Protein AF-A0A6A8Q0Q8-F1 (afdb_monomer_lite)

Foldseek 3Di:
DAADLVCLLVLCLVCQLPDPDLCSSCVSRVHPDSVVSQVNNCVVPVDGPNVSSLVSLVVLLVVVCVVPVPDDCQVNCNSNNHPGSVRQQVSCCVRPVDGSVD

Radius of gyration: 14.41 Å; chains: 1; bounding box: 34×28×35 Å

Secondary structure (DSSP, 8-state):
-PPPGGGHHHHHHHTTTT--SHHHHHHHTT-S-HHHHHHHHHHHHSS-HHHHHHHHHHHHHHHHHHH-TT--HHHHHHHTT-SSHHHHHHHHHHHHSS-TT-

pLDDT: mean 93.47, std 5.97, range [59.22, 98.12]

Structure (mmCIF, N/CA/C/O backbone):
data_AF-A0A6A8Q0Q8-F1
#
_entry.id   AF-A0A6A8Q0Q8-F1
#
loop_
_atom_site.group_PDB
_atom_site.id
_atom_site.type_symbol
_atom_site.label_atom_id
_atom_site.label_alt_id
_atom_site.label_comp_id
_atom_site.label_asym_id
_atom_site.label_entity_id
_atom_site.label_seq_id
_atom_site.pdbx_PDB_ins_code
_atom_site.Cartn_x
_atom_site.Cartn_y
_atom_site.Cartn_z
_atom_site.occupancy
_atom_site.B_iso_or_equiv
_atom_site.auth_seq_id
_atom_site.auth_comp_id
_atom_site.auth_asym_id
_atom_site.auth_atom_id
_atom_site.pdbx_PDB_model_num
ATOM 1 N N . MET A 1 1 ? 11.353 -14.781 -13.160 1.00 80.00 1 MET A N 1
ATOM 2 C CA . MET A 1 1 ? 10.935 -14.342 -14.511 1.00 80.00 1 MET A CA 1
ATOM 3 C C . MET A 1 1 ? 10.289 -12.975 -14.354 1.00 80.00 1 MET A C 1
ATOM 5 O O . MET A 1 1 ? 9.557 -12.814 -13.391 1.00 80.00 1 MET A O 1
ATOM 9 N N . LYS A 1 2 ? 10.615 -11.996 -15.208 1.00 90.25 2 LYS A N 1
ATOM 10 C CA . LYS A 1 2 ? 10.034 -10.642 -15.153 1.00 90.25 2 LYS A CA 1
ATOM 11 C C . LYS A 1 2 ? 8.630 -10.677 -15.764 1.00 90.25 2 LYS A C 1
ATOM 13 O O . LYS A 1 2 ? 8.499 -11.165 -16.886 1.00 90.25 2 LYS A O 1
ATOM 18 N N . LEU A 1 3 ? 7.628 -10.175 -15.048 1.00 94.44 3 LEU A N 1
ATOM 19 C CA . LEU A 1 3 ? 6.263 -10.022 -15.559 1.00 94.44 3 LEU A CA 1
ATOM 20 C C . LEU A 1 3 ? 6.138 -8.759 -16.441 1.00 94.44 3 LEU A C 1
ATOM 22 O O . LEU A 1 3 ? 6.909 -7.806 -16.246 1.00 94.44 3 LEU A O 1
ATOM 26 N N . PRO A 1 4 ? 5.203 -8.729 -17.410 1.00 96.44 4 PRO A N 1
ATOM 27 C CA . PRO A 1 4 ? 4.899 -7.533 -18.201 1.00 96.44 4 PRO A CA 1
ATOM 28 C C . PRO A 1 4 ? 4.477 -6.354 -17.315 1.00 96.44 4 PRO A C 1
ATOM 30 O O . PRO A 1 4 ? 3.801 -6.542 -16.307 1.00 96.44 4 PRO A O 1
ATOM 33 N N . ILE A 1 5 ? 4.863 -5.124 -17.668 1.00 96.69 5 ILE A N 1
ATOM 34 C CA . ILE A 1 5 ? 4.575 -3.946 -16.824 1.00 96.69 5 ILE A CA 1
ATOM 35 C C . ILE A 1 5 ? 3.083 -3.578 -16.824 1.00 96.69 5 ILE A C 1
ATOM 37 O O . ILE A 1 5 ? 2.587 -2.931 -15.903 1.00 96.69 5 ILE A O 1
ATOM 41 N N . GLU A 1 6 ? 2.367 -4.030 -17.844 1.00 95.75 6 GLU A N 1
ATOM 42 C CA . GLU A 1 6 ? 0.930 -3.900 -18.035 1.00 95.75 6 GLU A CA 1
ATOM 43 C C . GLU A 1 6 ? 0.144 -4.739 -17.015 1.00 95.75 6 GLU A C 1
ATOM 45 O O . GLU A 1 6 ? -0.977 -4.390 -16.672 1.00 95.75 6 GLU A O 1
ATOM 50 N N . GLU A 1 7 ? 0.749 -5.794 -16.460 1.00 96.50 7 GLU A N 1
ATOM 51 C CA . GLU A 1 7 ? 0.142 -6.627 -15.411 1.00 96.50 7 GLU A CA 1
ATOM 52 C C . GLU A 1 7 ? 0.409 -6.084 -13.998 1.00 96.50 7 GLU A C 1
ATOM 54 O O . GLU A 1 7 ? -0.068 -6.638 -13.010 1.00 96.50 7 GLU A O 1
ATOM 59 N N . ALA A 1 8 ? 1.181 -4.997 -13.866 1.00 97.19 8 ALA A N 1
ATOM 60 C CA . ALA A 1 8 ? 1.651 -4.527 -12.567 1.00 97.19 8 ALA A CA 1
ATOM 61 C C . ALA A 1 8 ? 0.508 -4.199 -11.601 1.00 97.19 8 ALA A C 1
ATOM 63 O O . ALA A 1 8 ? 0.595 -4.551 -10.423 1.00 97.19 8 ALA A O 1
ATOM 64 N N . VAL A 1 9 ? -0.543 -3.527 -12.081 1.00 97.12 9 VAL A N 1
ATOM 65 C CA . VAL A 1 9 ? -1.694 -3.143 -11.249 1.00 97.12 9 VAL A CA 1
ATOM 66 C C . VAL A 1 9 ? -2.485 -4.375 -10.812 1.00 97.12 9 VAL A C 1
ATOM 68 O O . VAL A 1 9 ? -2.806 -4.479 -9.633 1.00 97.12 9 VAL A O 1
ATOM 71 N N . ASP A 1 10 ? -2.692 -5.350 -11.696 1.00 97.12 10 ASP A N 1
ATOM 72 C CA . ASP A 1 10 ? -3.367 -6.607 -11.351 1.00 97.12 10 ASP A CA 1
ATOM 73 C C . ASP A 1 10 ? -2.583 -7.400 -10.297 1.00 97.12 10 ASP A C 1
ATOM 75 O O . ASP A 1 10 ? -3.161 -7.982 -9.377 1.00 97.12 10 ASP A O 1
ATOM 79 N N . VAL A 1 11 ? -1.250 -7.425 -10.412 1.00 97.50 11 VAL A N 1
ATOM 80 C CA . VAL A 1 11 ? -0.372 -8.041 -9.408 1.00 97.50 11 VAL A CA 1
ATOM 81 C C . VAL A 1 11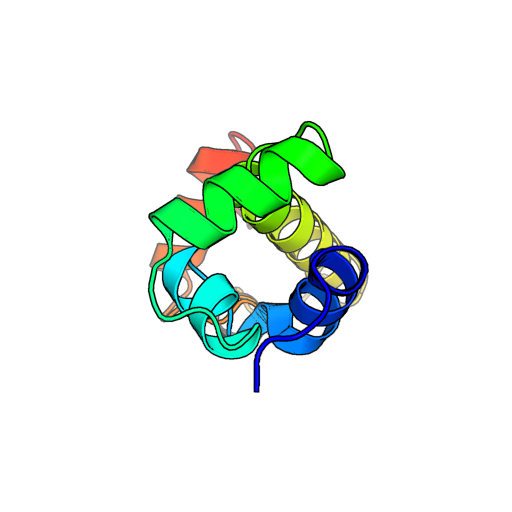 ? -0.465 -7.298 -8.081 1.00 97.50 11 VAL A C 1
ATOM 83 O O . VAL A 1 11 ? -0.522 -7.946 -7.037 1.00 97.50 11 VAL A O 1
ATOM 86 N N . LEU A 1 12 ? -0.520 -5.964 -8.103 1.00 97.50 12 LEU A N 1
ATOM 87 C CA . LEU A 1 12 ? -0.720 -5.179 -6.890 1.00 97.50 12 LEU A CA 1
ATOM 88 C C . LEU A 1 12 ? -2.047 -5.527 -6.220 1.00 97.50 12 LEU A C 1
ATOM 90 O O . LEU A 1 12 ? -2.049 -5.828 -5.034 1.00 97.50 12 LEU A O 1
ATOM 94 N N . GLU A 1 13 ? -3.149 -5.508 -6.969 1.00 95.88 13 GLU A N 1
ATOM 95 C CA . GLU A 1 13 ? -4.499 -5.750 -6.449 1.00 95.88 13 GLU A CA 1
ATOM 96 C C . GLU A 1 13 ? -4.647 -7.138 -5.814 1.00 95.88 13 GLU A C 1
ATOM 98 O O . GLU A 1 13 ? -5.259 -7.269 -4.756 1.00 95.88 13 G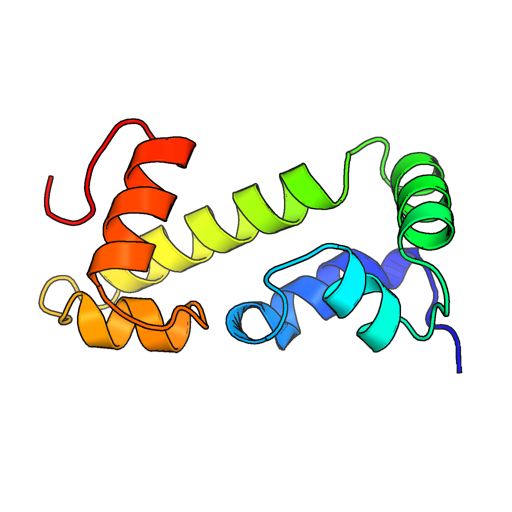LU A O 1
ATOM 103 N N . LYS A 1 14 ? -4.023 -8.162 -6.406 1.00 96.31 14 LYS A N 1
ATOM 104 C CA . LYS A 1 14 ? -4.035 -9.540 -5.884 1.00 96.31 14 LYS A CA 1
ATOM 105 C C . LYS A 1 14 ? -3.151 -9.754 -4.655 1.00 96.31 14 LYS A C 1
ATOM 107 O O . LYS A 1 14 ? -3.321 -10.764 -3.983 1.00 96.31 14 LYS A O 1
ATOM 112 N N . ASN A 1 15 ? -2.213 -8.846 -4.388 1.00 96.25 15 ASN A N 1
ATOM 113 C CA . ASN A 1 15 ? -1.233 -8.955 -3.303 1.00 96.25 15 ASN A CA 1
ATOM 114 C C . ASN A 1 15 ? -1.222 -7.668 -2.463 1.00 96.25 15 ASN A C 1
ATOM 116 O O . ASN A 1 15 ? -0.171 -7.172 -2.040 1.00 96.25 15 ASN A O 1
ATOM 120 N N . LEU A 1 16 ? -2.405 -7.065 -2.279 1.00 95.19 16 LEU A N 1
ATOM 121 C CA . LEU A 1 16 ? -2.534 -5.805 -1.558 1.00 95.19 16 LEU A CA 1
ATOM 122 C C . LEU A 1 16 ? -2.190 -5.939 -0.091 1.00 95.19 16 LEU A C 1
ATOM 124 O O . LEU A 1 16 ? -1.931 -4.912 0.509 1.00 95.19 16 LEU A O 1
ATOM 128 N N . THR A 1 17 ? -2.184 -7.122 0.509 1.00 95.19 17 THR A N 1
ATOM 129 C CA . THR A 1 17 ? -1.755 -7.298 1.899 1.00 95.19 17 THR A CA 1
ATOM 130 C C . THR A 1 17 ? -0.226 -7.286 1.970 1.00 95.19 17 THR A C 1
ATOM 132 O O . THR A 1 17 ? 0.348 -6.551 2.769 1.00 95.19 17 THR A O 1
ATOM 135 N N . GLU A 1 18 ? 0.438 -7.995 1.061 1.00 95.12 18 GLU A N 1
ATOM 136 C CA . GLU A 1 18 ? 1.883 -8.219 1.023 1.00 95.12 18 GLU A CA 1
ATOM 137 C C . GLU A 1 18 ? 2.671 -7.006 0.515 1.00 95.12 18 GLU A C 1
ATOM 139 O O . GLU A 1 18 ? 3.778 -6.742 0.982 1.00 95.12 18 GLU A O 1
ATOM 144 N N . ILE A 1 19 ? 2.119 -6.246 -0.435 1.00 96.56 19 ILE A N 1
ATOM 145 C CA . ILE A 1 19 ? 2.815 -5.100 -1.026 1.00 96.56 19 ILE A CA 1
ATOM 146 C C . ILE A 1 19 ? 2.590 -3.849 -0.174 1.00 96.56 19 ILE A C 1
ATOM 148 O O . ILE A 1 19 ? 1.542 -3.197 -0.237 1.00 96.56 19 ILE A O 1
ATOM 152 N N . LEU A 1 20 ? 3.607 -3.459 0.596 1.00 93.94 20 LEU A N 1
ATOM 153 C CA . LEU A 1 20 ? 3.637 -2.204 1.358 1.00 93.94 20 LEU A CA 1
ATOM 154 C C . LEU A 1 20 ? 4.519 -1.145 0.692 1.00 93.94 20 LEU A C 1
ATOM 156 O O . LEU A 1 20 ? 4.331 0.059 0.888 1.00 93.94 20 LEU A O 1
ATOM 160 N N . THR A 1 21 ? 5.483 -1.585 -0.108 1.00 95.75 21 THR A N 1
ATOM 161 C CA . THR A 1 21 ? 6.529 -0.762 -0.696 1.00 95.75 21 THR A CA 1
ATOM 162 C C . THR A 1 21 ? 6.705 -1.054 -2.182 1.00 95.75 21 THR A C 1
ATOM 164 O O . THR A 1 21 ? 6.403 -2.129 -2.694 1.00 95.75 21 THR A O 1
ATOM 167 N N . VAL A 1 22 ? 7.279 -0.086 -2.898 1.00 97.50 22 VAL A N 1
ATOM 168 C CA . VAL A 1 22 ? 7.620 -0.255 -4.319 1.00 97.50 22 VAL A CA 1
ATOM 169 C C . VAL A 1 22 ? 8.696 -1.330 -4.522 1.00 97.50 22 VAL A C 1
ATOM 171 O O . VAL A 1 22 ? 8.801 -1.890 -5.608 1.00 97.50 22 VAL A O 1
ATOM 174 N N . ALA A 1 23 ? 9.502 -1.622 -3.497 1.00 97.75 23 AL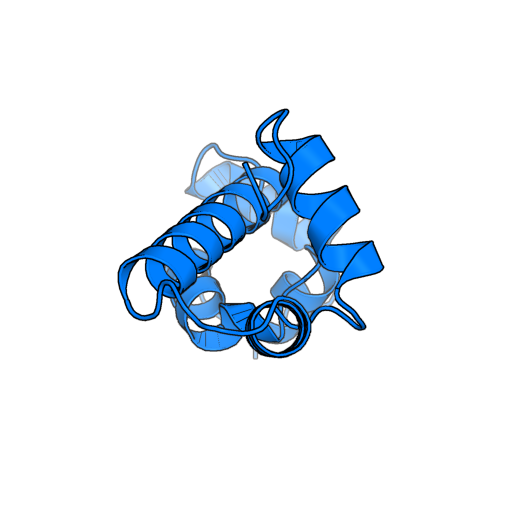A A N 1
ATOM 175 C CA . ALA A 1 23 ? 10.513 -2.671 -3.562 1.00 97.75 23 ALA A CA 1
ATOM 176 C C . ALA A 1 23 ? 9.882 -4.067 -3.558 1.00 97.75 23 ALA A C 1
ATOM 178 O O . ALA A 1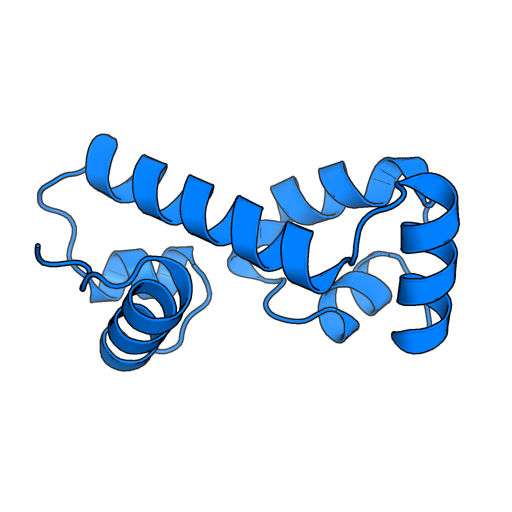 23 ? 10.204 -4.855 -4.439 1.00 97.75 23 ALA A O 1
ATOM 179 N N . GLU A 1 24 ? 8.938 -4.325 -2.650 1.00 97.31 24 GLU A N 1
ATOM 180 C CA . GLU A 1 24 ? 8.178 -5.585 -2.614 1.00 97.31 24 GLU A CA 1
ATOM 181 C C . GLU A 1 24 ? 7.367 -5.773 -3.901 1.00 97.31 24 GLU A C 1
ATOM 183 O O . GLU A 1 24 ? 7.349 -6.855 -4.482 1.00 97.31 24 GLU A O 1
ATOM 188 N N . TRP A 1 25 ? 6.765 -4.695 -4.419 1.00 97.81 25 TRP A N 1
ATOM 189 C CA . TRP A 1 25 ? 6.059 -4.753 -5.700 1.00 97.81 25 TRP A CA 1
ATOM 190 C C . TRP A 1 25 ? 6.996 -5.118 -6.857 1.00 97.81 25 TRP A C 1
ATOM 192 O O . TRP A 1 25 ? 6.681 -5.981 -7.674 1.00 97.81 25 TRP A O 1
ATOM 202 N N . ALA A 1 26 ? 8.171 -4.487 -6.918 1.00 97.81 26 ALA A N 1
ATOM 203 C CA . ALA A 1 26 ? 9.174 -4.787 -7.931 1.00 97.81 26 ALA A CA 1
ATOM 204 C C . ALA A 1 26 ? 9.642 -6.249 -7.842 1.00 97.81 26 ALA A C 1
ATOM 206 O O . ALA A 1 26 ? 9.756 -6.911 -8.872 1.00 97.81 26 ALA A O 1
ATOM 207 N N . GLU A 1 27 ? 9.869 -6.755 -6.630 1.00 97.06 27 GLU A N 1
ATOM 208 C CA . GLU A 1 27 ? 10.272 -8.139 -6.385 1.00 97.06 27 GLU A CA 1
ATOM 209 C C . GLU A 1 27 ? 9.218 -9.138 -6.879 1.00 97.06 27 GLU A C 1
ATOM 211 O O . GLU A 1 27 ? 9.557 -10.040 -7.648 1.00 97.06 27 GLU A O 1
ATOM 216 N N . LEU A 1 28 ? 7.939 -8.927 -6.548 1.00 96.31 28 LEU A N 1
ATOM 217 C CA . LEU A 1 28 ? 6.832 -9.768 -7.029 1.00 96.31 28 LEU A CA 1
ATOM 218 C C . LEU A 1 28 ? 6.674 -9.732 -8.553 1.00 96.31 28 LEU A C 1
ATOM 220 O O . LEU A 1 28 ? 6.340 -10.738 -9.173 1.00 96.31 28 LEU A O 1
ATOM 224 N N . MET A 1 29 ? 6.988 -8.596 -9.177 1.00 97.31 29 MET A N 1
ATOM 225 C CA . MET A 1 29 ? 7.027 -8.452 -10.635 1.00 97.31 29 MET A CA 1
ATOM 226 C C . MET A 1 29 ? 8.279 -9.080 -11.278 1.00 97.31 29 MET A C 1
ATOM 228 O O . MET A 1 29 ? 8.433 -9.056 -12.502 1.00 97.31 29 MET A O 1
ATOM 232 N N . GLY A 1 30 ? 9.206 -9.620 -10.483 1.00 97.00 30 GLY A N 1
ATOM 233 C CA . GLY A 1 30 ? 10.455 -10.220 -10.952 1.00 97.00 30 GLY A CA 1
ATOM 234 C C . GLY A 1 30 ? 11.534 -9.207 -11.347 1.00 97.00 30 GLY A C 1
ATOM 235 O O . GLY A 1 30 ? 12.444 -9.544 -12.110 1.00 97.00 30 GLY A O 1
ATOM 236 N N . PHE A 1 31 ? 11.446 -7.966 -10.863 1.00 96.44 31 PHE A N 1
ATOM 237 C CA . PHE A 1 31 ? 12.471 -6.941 -11.037 1.00 96.44 31 PHE A CA 1
ATOM 238 C C . PHE A 1 31 ? 13.476 -6.995 -9.885 1.00 96.44 31 PHE A C 1
ATOM 240 O O . PHE A 1 31 ? 13.116 -6.954 -8.716 1.00 96.44 31 PHE A O 1
ATOM 247 N N . SER A 1 32 ? 14.766 -6.956 -10.212 1.00 92.94 32 SER A N 1
ATOM 248 C CA . SER A 1 32 ? 15.844 -6.891 -9.215 1.00 92.94 32 SER A CA 1
ATOM 249 C C . SER A 1 32 ? 16.046 -5.500 -8.602 1.00 92.94 32 SER A C 1
ATOM 251 O O . SER A 1 32 ? 16.826 -5.338 -7.666 1.00 92.94 32 SER A O 1
ATOM 253 N N . CYS A 1 33 ? 15.397 -4.463 -9.145 1.00 95.25 33 CYS A N 1
ATOM 254 C CA . CYS A 1 33 ? 15.607 -3.082 -8.723 1.00 95.25 33 CYS A CA 1
ATOM 255 C C . CYS A 1 33 ? 14.312 -2.262 -8.746 1.00 95.25 33 CYS A C 1
ATOM 257 O O . CYS A 1 33 ? 13.756 -1.980 -9.811 1.00 95.25 33 CYS A O 1
ATOM 259 N N . ALA A 1 34 ? 13.918 -1.758 -7.573 1.00 97.44 34 ALA A N 1
ATOM 260 C CA . ALA A 1 34 ? 12.753 -0.892 -7.396 1.00 97.44 34 ALA A CA 1
ATOM 261 C C . ALA A 1 34 ? 12.824 0.407 -8.220 1.00 97.44 34 ALA A C 1
ATOM 263 O O . ALA A 1 34 ? 11.804 0.883 -8.715 1.00 97.44 34 ALA A O 1
ATOM 264 N N . LYS A 1 35 ? 14.025 0.978 -8.415 1.00 97.62 35 LYS A N 1
ATOM 265 C CA . LYS A 1 35 ? 14.211 2.195 -9.230 1.00 97.62 35 LYS A CA 1
ATOM 266 C C . LYS A 1 35 ? 13.941 1.925 -10.707 1.00 97.62 35 LYS A C 1
ATOM 268 O O . LYS A 1 35 ? 13.326 2.752 -11.374 1.00 97.62 35 LYS A O 1
ATOM 273 N N . TYR A 1 36 ? 14.400 0.776 -11.208 1.00 96.62 36 TYR A N 1
ATOM 274 C CA . TYR A 1 36 ? 14.147 0.382 -12.589 1.00 96.62 36 TYR A CA 1
ATOM 275 C C . TYR A 1 36 ? 12.659 0.100 -12.800 1.00 96.62 36 TYR A C 1
ATOM 277 O O . TYR A 1 36 ? 12.066 0.698 -13.691 1.00 96.62 36 TYR A O 1
ATOM 285 N N . PHE A 1 37 ? 12.041 -0.687 -11.913 1.00 98.12 37 PHE A N 1
ATOM 286 C CA . PHE A 1 37 ? 10.592 -0.905 -11.910 1.00 98.12 37 PHE A CA 1
ATOM 287 C C . PHE A 1 37 ? 9.809 0.413 -11.904 1.00 98.12 37 PHE A C 1
ATOM 289 O O . PHE A 1 37 ? 8.950 0.622 -12.751 1.00 98.12 37 PHE A O 1
ATOM 296 N N . SER A 1 38 ? 10.167 1.347 -11.017 1.00 97.94 38 SER A N 1
ATOM 297 C CA . SER A 1 38 ? 9.493 2.647 -10.921 1.00 97.94 38 SER A CA 1
ATOM 298 C C . SER A 1 38 ? 9.523 3.443 -12.219 1.00 97.94 38 SER A C 1
ATOM 300 O O . SER A 1 38 ? 8.539 4.092 -12.566 1.00 97.94 38 SER A O 1
ATOM 302 N N . ARG A 1 39 ? 10.651 3.409 -12.936 1.00 97.56 39 ARG A N 1
ATOM 303 C CA . ARG A 1 39 ? 10.792 4.099 -14.218 1.00 97.56 39 ARG A CA 1
ATOM 304 C C . ARG A 1 39 ? 9.929 3.449 -15.294 1.00 97.56 39 ARG A C 1
ATOM 306 O O . ARG A 1 39 ? 9.212 4.160 -15.985 1.00 97.56 39 ARG A O 1
ATOM 313 N N . GLU A 1 40 ? 9.983 2.126 -15.411 1.00 97.38 40 GLU A N 1
ATOM 314 C CA . GLU A 1 40 ? 9.191 1.381 -16.398 1.00 97.38 40 GLU A CA 1
ATOM 315 C C . GLU A 1 40 ? 7.692 1.563 -16.146 1.00 97.38 40 GLU A C 1
ATOM 317 O O . GLU A 1 40 ? 6.947 1.891 -17.065 1.00 97.38 40 GLU A O 1
ATOM 322 N N . PHE A 1 41 ? 7.268 1.449 -14.884 1.00 98.06 41 PHE A N 1
ATOM 323 C CA . PHE A 1 41 ? 5.886 1.673 -14.480 1.00 98.06 41 PHE A CA 1
ATOM 324 C C . PHE A 1 41 ? 5.430 3.081 -14.853 1.00 98.06 41 PHE A C 1
ATOM 326 O O . PHE A 1 41 ? 4.412 3.241 -15.516 1.00 98.06 41 PHE A O 1
ATOM 333 N N . ARG A 1 42 ? 6.206 4.113 -14.495 1.00 97.50 42 ARG A N 1
ATOM 334 C CA . ARG A 1 42 ? 5.863 5.501 -14.823 1.00 97.50 42 ARG A CA 1
ATOM 335 C C . ARG A 1 42 ? 5.792 5.737 -16.331 1.00 97.50 42 ARG A C 1
ATOM 337 O O . ARG A 1 42 ? 4.920 6.475 -16.770 1.00 97.50 42 ARG A O 1
ATOM 344 N N . ASN A 1 43 ? 6.678 5.130 -17.114 1.00 97.06 43 ASN A N 1
ATOM 345 C CA . ASN A 1 43 ? 6.654 5.263 -18.570 1.00 97.06 43 ASN A CA 1
ATOM 346 C C . ASN A 1 43 ? 5.396 4.633 -19.188 1.00 97.06 43 ASN A C 1
ATOM 348 O O . ASN A 1 43 ? 4.874 5.172 -20.157 1.00 97.06 43 ASN A O 1
ATOM 352 N N . SER A 1 44 ? 4.909 3.525 -18.623 1.00 96.44 44 SER A N 1
ATOM 353 C CA . SER A 1 44 ? 3.717 2.821 -19.112 1.00 96.44 44 SER A CA 1
ATOM 354 C C . SER A 1 44 ? 2.405 3.428 -18.605 1.00 96.44 44 SER A C 1
ATOM 356 O O . SER A 1 44 ? 1.434 3.512 -19.348 1.00 96.44 44 SER A O 1
ATOM 358 N N . TRP A 1 45 ? 2.361 3.844 -17.338 1.00 94.88 45 TRP A N 1
ATOM 359 C CA . TRP A 1 45 ? 1.132 4.233 -16.634 1.00 94.88 45 TRP A CA 1
ATOM 360 C C . TRP A 1 45 ? 1.012 5.737 -16.379 1.00 94.88 45 TRP A C 1
ATOM 362 O O . TRP A 1 45 ? -0.028 6.201 -15.924 1.00 94.88 45 TRP A O 1
ATOM 372 N N . ASN A 1 46 ? 2.075 6.508 -16.627 1.00 95.88 46 ASN A N 1
ATOM 373 C CA . ASN A 1 46 ? 2.168 7.943 -16.340 1.00 95.88 46 ASN A CA 1
ATOM 374 C C . ASN A 1 46 ? 1.862 8.327 -14.873 1.00 95.88 46 ASN A C 1
ATOM 376 O O . ASN A 1 46 ? 1.496 9.464 -14.578 1.00 95.88 46 ASN A O 1
ATOM 380 N N . LEU A 1 47 ? 2.031 7.384 -13.941 1.00 95.44 47 LEU A N 1
ATOM 381 C CA . LEU A 1 47 ? 1.763 7.539 -12.508 1.00 95.44 47 LEU A CA 1
ATOM 382 C C . LEU A 1 47 ? 2.941 7.005 -11.687 1.00 95.44 47 LEU A C 1
ATOM 384 O O . LEU A 1 47 ? 3.725 6.180 -12.166 1.00 95.44 47 LEU A O 1
ATOM 388 N N . LEU A 1 48 ? 3.096 7.479 -10.447 1.00 96.62 48 LEU A N 1
ATOM 389 C CA . LEU A 1 48 ? 4.128 6.955 -9.553 1.00 96.62 48 LEU A CA 1
ATOM 390 C C . LEU A 1 48 ? 3.634 5.670 -8.870 1.00 96.62 48 LEU A C 1
ATOM 392 O O . LEU A 1 48 ? 2.558 5.681 -8.271 1.00 96.62 48 LEU A O 1
ATOM 396 N N . PRO A 1 49 ? 4.432 4.586 -8.838 1.00 97.12 49 PRO A N 1
ATOM 397 C CA . PRO A 1 49 ? 4.026 3.345 -8.176 1.00 97.12 49 PRO A CA 1
ATOM 398 C C . PRO A 1 49 ? 3.625 3.546 -6.709 1.00 97.12 49 PRO A C 1
ATOM 400 O O . PRO A 1 49 ? 2.643 2.985 -6.234 1.00 97.12 49 PRO A O 1
ATOM 403 N N . SER A 1 50 ? 4.348 4.399 -5.980 1.00 96.25 50 SER A N 1
ATOM 404 C CA . SER A 1 50 ? 4.034 4.711 -4.581 1.00 96.25 50 SER A CA 1
ATOM 405 C C . SER A 1 50 ? 2.660 5.363 -4.403 1.00 96.25 50 SER A C 1
ATOM 407 O O . SER A 1 50 ? 2.020 5.169 -3.372 1.00 96.25 50 SER A O 1
ATOM 409 N N . GLU A 1 51 ? 2.209 6.147 -5.384 1.00 95.25 51 GLU A N 1
ATOM 410 C CA . GLU A 1 51 ? 0.879 6.762 -5.360 1.00 95.25 51 GLU A CA 1
ATOM 411 C C . GLU A 1 51 ? -0.207 5.721 -5.617 1.00 95.25 51 GLU A C 1
ATOM 413 O O . GLU A 1 51 ? -1.236 5.755 -4.945 1.00 95.25 51 GLU A O 1
ATOM 418 N N . ILE A 1 52 ? 0.049 4.758 -6.507 1.00 97.00 52 ILE A N 1
ATOM 419 C CA . ILE A 1 52 ? -0.876 3.653 -6.778 1.00 97.00 52 ILE A CA 1
ATOM 420 C C . ILE A 1 52 ? -1.023 2.737 -5.562 1.00 97.00 52 ILE A C 1
ATOM 422 O O . ILE A 1 52 ? -2.152 2.474 -5.156 1.00 97.00 52 ILE A O 1
ATOM 426 N N . ILE A 1 53 ? 0.085 2.327 -4.923 1.00 96.25 53 ILE A N 1
ATOM 427 C CA . ILE A 1 53 ? 0.037 1.546 -3.672 1.00 96.25 53 ILE A CA 1
ATOM 428 C C . ILE A 1 53 ? -0.816 2.283 -2.641 1.00 96.25 53 ILE A C 1
ATOM 430 O O . ILE A 1 53 ? -1.744 1.710 -2.074 1.00 96.25 53 ILE A O 1
ATOM 434 N N . LYS A 1 54 ? -0.536 3.576 -2.424 1.00 94.06 54 LYS A N 1
ATOM 435 C CA . LYS A 1 54 ? -1.307 4.404 -1.492 1.00 94.06 54 LYS A CA 1
ATOM 436 C C . LYS A 1 54 ? -2.793 4.394 -1.846 1.00 94.06 54 LYS A C 1
ATOM 438 O O . LYS A 1 54 ? -3.620 4.187 -0.966 1.00 94.06 54 LYS A O 1
ATOM 443 N N . HIS A 1 55 ? -3.133 4.665 -3.101 1.00 94.81 55 HIS A N 1
ATOM 444 C CA . HIS A 1 55 ? -4.521 4.762 -3.531 1.00 94.81 55 HIS A CA 1
ATOM 445 C C . HIS A 1 55 ? -5.266 3.449 -3.284 1.00 94.81 55 HIS A C 1
ATOM 447 O O . HIS A 1 55 ? -6.269 3.450 -2.574 1.00 94.81 55 HIS A O 1
ATOM 453 N N . LYS A 1 56 ? -4.705 2.327 -3.746 1.00 96.06 56 LYS A N 1
ATOM 454 C CA . LYS A 1 56 ? -5.311 1.002 -3.599 1.00 96.06 56 LYS A CA 1
ATOM 455 C C . LYS A 1 56 ? -5.428 0.550 -2.145 1.00 96.06 56 LYS A C 1
ATOM 457 O O . LYS A 1 56 ? -6.450 -0.005 -1.762 1.00 96.06 56 LYS A O 1
ATOM 462 N N . LYS A 1 57 ? -4.447 0.863 -1.291 1.00 94.81 57 LYS A N 1
ATOM 463 C CA . LYS A 1 57 ? -4.535 0.604 0.158 1.00 94.81 57 LYS A CA 1
ATOM 464 C C . LYS A 1 57 ? -5.652 1.404 0.831 1.00 94.81 57 LYS A C 1
ATOM 466 O O . LYS A 1 57 ? -6.297 0.896 1.742 1.00 94.81 57 LYS A O 1
ATOM 471 N N . ILE A 1 58 ? -5.887 2.646 0.407 1.00 94.25 58 ILE A N 1
ATOM 472 C CA . ILE A 1 58 ? -6.995 3.455 0.934 1.00 94.25 58 ILE A CA 1
ATOM 473 C C . ILE A 1 58 ? -8.347 2.951 0.420 1.00 94.25 58 ILE A C 1
ATOM 475 O O . ILE A 1 58 ? -9.308 2.958 1.184 1.00 94.25 58 ILE A O 1
ATOM 479 N N . GLU A 1 59 ? -8.436 2.503 -0.834 1.00 94.69 59 GLU A N 1
ATOM 480 C CA . GLU A 1 59 ? -9.640 1.838 -1.353 1.00 94.69 59 GLU A CA 1
ATOM 481 C C . GLU A 1 59 ? -9.947 0.553 -0.576 1.00 94.69 59 GLU A C 1
ATOM 483 O O . GLU A 1 59 ? -11.077 0.381 -0.126 1.00 94.69 59 GLU A O 1
ATOM 488 N N . LEU A 1 60 ? -8.933 -0.285 -0.324 1.00 94.44 60 LEU A N 1
ATOM 489 C CA . LEU A 1 60 ? -9.064 -1.474 0.519 1.00 94.44 60 LEU A CA 1
ATOM 490 C C . LEU A 1 60 ? -9.580 -1.105 1.912 1.00 94.44 60 LEU A C 1
ATOM 492 O O . LEU A 1 60 ? -10.598 -1.634 2.336 1.00 94.44 60 LEU A O 1
ATOM 496 N N . PHE A 1 61 ? -8.940 -0.149 2.595 1.00 94.31 61 PHE A N 1
ATOM 497 C CA . PHE A 1 61 ? -9.379 0.296 3.920 1.00 94.31 61 PHE A CA 1
ATOM 498 C C . PHE A 1 61 ? -10.861 0.694 3.944 1.00 94.31 61 PHE A C 1
ATOM 500 O O . PHE A 1 61 ? -11.600 0.245 4.815 1.00 94.31 61 PHE A O 1
ATOM 507 N N . LYS A 1 62 ? -11.300 1.503 2.971 1.00 93.06 62 LYS A N 1
ATOM 508 C CA . LYS A 1 62 ? -12.705 1.918 2.842 1.00 93.06 62 LYS A CA 1
ATOM 509 C C . LYS A 1 62 ? -13.634 0.725 2.640 1.00 93.06 62 LYS A C 1
ATOM 511 O O . LYS A 1 62 ? -14.644 0.619 3.323 1.00 93.06 62 LYS A O 1
ATOM 516 N N . SER A 1 63 ? -13.260 -0.197 1.755 1.00 93.75 63 SER A N 1
ATOM 517 C CA . SER A 1 63 ? -14.034 -1.414 1.512 1.00 93.75 63 SER A CA 1
ATOM 518 C C . SER A 1 63 ? -14.198 -2.251 2.781 1.00 93.75 63 SER A C 1
ATOM 520 O O . SER A 1 63 ? -15.276 -2.798 3.004 1.00 93.75 63 SER A O 1
ATOM 522 N N . LEU A 1 64 ? -13.158 -2.356 3.612 1.00 93.44 64 LEU A N 1
ATOM 523 C CA . LEU A 1 64 ? -13.188 -3.144 4.846 1.00 93.44 64 LEU A CA 1
ATOM 524 C C . LEU A 1 64 ? -14.128 -2.533 5.888 1.00 93.44 64 LEU A C 1
ATOM 526 O O . LEU A 1 64 ? -14.981 -3.239 6.423 1.00 93.44 64 LEU A O 1
ATOM 530 N N . ILE A 1 65 ? -14.043 -1.218 6.115 1.00 92.62 65 ILE A N 1
ATOM 531 C CA . ILE A 1 65 ? -14.938 -0.535 7.064 1.00 92.62 65 ILE A CA 1
ATOM 532 C C . ILE A 1 65 ? -16.393 -0.502 6.578 1.00 92.62 65 ILE A C 1
ATOM 534 O O . ILE A 1 65 ? -17.308 -0.571 7.392 1.00 92.62 65 ILE A O 1
ATOM 538 N N . GLU A 1 66 ? -16.627 -0.411 5.265 1.00 92.06 66 GLU A N 1
ATOM 539 C CA . GLU A 1 66 ? -17.978 -0.419 4.692 1.00 92.06 66 GLU A CA 1
ATOM 540 C C . GLU A 1 66 ? -18.603 -1.818 4.757 1.00 92.06 66 GLU A C 1
ATOM 542 O O . GLU A 1 66 ? -19.796 -1.949 5.031 1.00 92.06 66 GLU A O 1
ATOM 547 N N . SER A 1 67 ? -17.798 -2.864 4.546 1.00 92.62 67 SER A N 1
ATOM 548 C CA . SER A 1 67 ? -18.261 -4.257 4.572 1.00 92.62 67 SER A CA 1
ATOM 549 C C . SER A 1 67 ? -18.467 -4.779 5.992 1.00 92.62 67 SER A C 1
ATOM 551 O O . SER A 1 67 ? -19.383 -5.568 6.223 1.00 92.62 67 SER A O 1
ATOM 553 N N . ASN A 1 68 ? -17.640 -4.343 6.948 1.00 91.38 68 ASN A N 1
ATOM 554 C CA . ASN A 1 68 ? -17.778 -4.700 8.355 1.00 91.38 68 ASN A CA 1
ATOM 555 C C . ASN A 1 68 ? -17.515 -3.494 9.282 1.00 91.38 68 ASN A C 1
ATOM 557 O O . ASN A 1 68 ? -16.426 -3.362 9.843 1.00 91.38 68 ASN A O 1
ATOM 561 N N . PRO A 1 69 ? -18.523 -2.636 9.525 1.00 88.00 69 PRO A N 1
ATOM 562 C CA . PRO A 1 69 ? -18.358 -1.431 10.347 1.00 88.00 69 PRO A CA 1
ATOM 563 C C . PRO A 1 69 ? -17.993 -1.690 11.815 1.00 88.00 69 PRO A C 1
ATOM 565 O O . PRO A 1 69 ? -17.624 -0.761 12.528 1.00 88.00 69 PRO A O 1
ATOM 568 N N . SER A 1 70 ? -18.150 -2.929 12.294 1.00 90.06 70 SER A N 1
ATOM 569 C CA . SER A 1 70 ? -17.815 -3.332 13.669 1.00 90.06 70 SER A CA 1
ATOM 570 C C . SER A 1 70 ? -16.460 -4.040 13.774 1.00 90.06 70 SER A C 1
ATOM 572 O O . SER A 1 70 ? -16.118 -4.523 14.853 1.00 90.06 70 SER A O 1
ATOM 574 N N . GLU A 1 71 ? -15.709 -4.141 12.673 1.00 92.12 71 GLU A N 1
ATOM 575 C CA . GLU A 1 71 ? -14.403 -4.796 12.656 1.00 92.12 71 GLU A CA 1
ATOM 576 C C . GLU A 1 71 ? -13.396 -4.067 13.550 1.00 92.12 71 GLU A C 1
ATOM 578 O O . GLU A 1 71 ? -13.363 -2.836 13.633 1.00 92.12 71 GLU A O 1
ATOM 583 N N . LEU A 1 72 ? -12.538 -4.834 14.221 1.00 93.06 72 LEU A N 1
ATOM 584 C CA . LEU A 1 72 ? -11.500 -4.251 15.060 1.00 93.06 72 LEU A CA 1
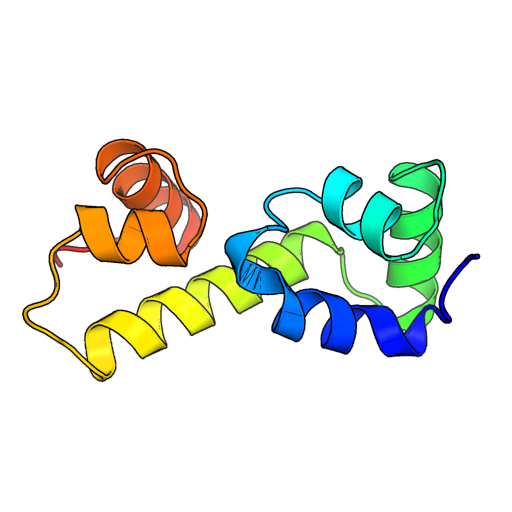ATOM 585 C C . LEU A 1 72 ? -10.394 -3.650 14.186 1.00 93.06 72 LEU A C 1
ATOM 587 O O . LEU A 1 72 ? -9.906 -4.285 13.252 1.00 93.06 72 LEU A O 1
ATOM 591 N N . ASN A 1 73 ? -9.900 -2.465 14.557 1.00 92.94 73 ASN A N 1
ATOM 592 C CA . ASN A 1 73 ? -8.771 -1.819 13.871 1.00 92.94 73 ASN A CA 1
ATOM 593 C C . ASN A 1 73 ? -7.537 -2.726 13.768 1.00 92.94 73 ASN A C 1
ATOM 595 O O . ASN A 1 73 ? -6.782 -2.637 12.802 1.00 92.94 73 ASN A O 1
ATOM 599 N N . TYR A 1 74 ? -7.325 -3.606 14.749 1.00 94.12 74 TYR A N 1
ATOM 600 C CA . TYR A 1 74 ? -6.279 -4.620 14.687 1.00 94.12 74 TYR A CA 1
ATOM 601 C C . TYR A 1 74 ? -6.482 -5.605 13.523 1.00 94.12 74 TYR A C 1
ATOM 603 O O . TYR A 1 74 ? -5.535 -5.856 12.782 1.00 94.12 74 TYR A O 1
ATOM 611 N N . CYS A 1 75 ? -7.700 -6.115 13.316 1.00 94.56 75 CYS A N 1
ATOM 612 C CA . CYS A 1 75 ? -8.022 -7.007 12.199 1.00 94.56 75 CYS A CA 1
ATOM 613 C C . CYS A 1 75 ? -7.836 -6.292 10.854 1.00 94.56 75 CYS A C 1
ATOM 615 O O . CYS A 1 75 ? -7.139 -6.803 9.982 1.00 94.56 75 CYS A O 1
ATOM 617 N N . ILE A 1 76 ? -8.339 -5.057 10.732 1.00 95.00 76 ILE A N 1
ATOM 618 C CA . ILE A 1 76 ? -8.151 -4.225 9.530 1.00 95.00 76 ILE A CA 1
ATOM 619 C C . ILE A 1 76 ? -6.657 -4.000 9.253 1.00 95.00 76 ILE A C 1
ATOM 621 O O . ILE A 1 76 ? -6.209 -4.060 8.109 1.00 95.00 76 ILE A O 1
ATOM 625 N N . ALA A 1 77 ? -5.853 -3.764 10.296 1.00 95.06 77 ALA A N 1
ATOM 626 C CA . ALA A 1 77 ? -4.410 -3.624 10.147 1.00 95.06 77 ALA A CA 1
ATOM 627 C C . ALA A 1 77 ? -3.787 -4.897 9.558 1.00 95.06 77 ALA A C 1
ATOM 629 O O . ALA A 1 77 ? -3.009 -4.788 8.613 1.00 95.06 77 ALA A O 1
ATOM 630 N N . GLN A 1 78 ? -4.158 -6.080 10.060 1.00 95.25 78 GLN A N 1
ATOM 631 C CA . GLN A 1 78 ? -3.668 -7.360 9.539 1.00 95.25 78 GLN A CA 1
ATOM 632 C C . GLN A 1 78 ? -4.051 -7.567 8.068 1.00 95.25 78 GLN A C 1
ATOM 634 O O . GLN A 1 78 ? -3.188 -7.919 7.267 1.00 95.25 78 GLN A O 1
ATOM 639 N N . GLU A 1 79 ? -5.293 -7.272 7.683 1.00 94.06 79 GLU A N 1
ATOM 640 C CA . GLU A 1 79 ? -5.743 -7.384 6.287 1.00 94.06 79 GLU A CA 1
ATOM 641 C C . GLU A 1 79 ? -5.015 -6.408 5.355 1.00 94.06 79 GLU A C 1
ATOM 643 O O . GLU A 1 79 ? -4.725 -6.718 4.200 1.00 94.06 79 GLU A O 1
ATOM 648 N N . MET A 1 80 ? -4.623 -5.243 5.870 1.00 94.62 80 MET A N 1
ATOM 649 C CA . MET A 1 80 ? -3.774 -4.291 5.156 1.00 94.62 80 MET A CA 1
ATOM 650 C C . MET A 1 80 ? -2.273 -4.625 5.222 1.00 94.62 80 MET A C 1
ATOM 652 O O . MET A 1 80 ? -1.467 -3.836 4.718 1.00 94.62 80 MET A O 1
ATOM 656 N N . GLY A 1 81 ? -1.871 -5.740 5.840 1.00 94.12 81 GLY A N 1
ATOM 657 C CA . GLY A 1 81 ? -0.471 -6.151 6.011 1.00 94.12 81 GLY A CA 1
ATOM 658 C C . GLY A 1 81 ? 0.319 -5.293 7.002 1.00 94.12 81 GLY A C 1
ATOM 659 O O . GLY A 1 81 ? 1.547 -5.278 7.000 1.00 94.12 81 GLY A O 1
ATOM 660 N N . LEU A 1 82 ? -0.373 -4.522 7.835 1.00 94.62 82 LEU A N 1
ATOM 661 C CA . LEU A 1 82 ? 0.215 -3.656 8.845 1.00 94.62 82 LEU A CA 1
ATOM 662 C C . LEU A 1 82 ? 0.357 -4.403 10.171 1.00 94.62 82 LEU A C 1
ATOM 664 O O . LEU A 1 82 ? -0.478 -5.214 10.561 1.00 94.62 82 LEU A O 1
ATOM 668 N N . LYS A 1 83 ? 1.424 -4.075 10.903 1.00 93.44 83 LYS A N 1
ATOM 669 C CA . LYS A 1 83 ? 1.771 -4.747 12.162 1.00 93.44 83 LYS A CA 1
ATOM 670 C C . LYS A 1 83 ? 0.677 -4.639 13.229 1.00 93.44 83 LYS A C 1
ATOM 672 O O . LYS A 1 83 ? 0.453 -5.592 13.968 1.00 93.44 83 LYS A O 1
ATOM 677 N N . ASP A 1 84 ? 0.072 -3.462 13.359 1.00 94.44 84 ASP A N 1
ATOM 678 C CA . ASP A 1 84 ? -0.875 -3.148 14.423 1.00 94.44 84 ASP A CA 1
ATOM 679 C C . ASP A 1 84 ? -1.763 -1.942 14.065 1.00 94.44 84 ASP A C 1
ATOM 681 O O . ASP A 1 84 ? -1.539 -1.216 13.088 1.00 94.44 84 ASP A O 1
ATOM 685 N N . GLU A 1 85 ? -2.773 -1.716 14.902 1.00 93.44 85 GLU A N 1
ATOM 686 C CA . GLU A 1 85 ? -3.729 -0.609 14.803 1.00 93.44 85 GLU A CA 1
ATOM 687 C C . GLU A 1 85 ? -3.087 0.784 14.937 1.00 93.44 85 GLU A C 1
ATOM 689 O O . GLU A 1 85 ? -3.627 1.779 14.438 1.00 93.44 85 GLU A O 1
ATOM 694 N N . VAL A 1 86 ? -1.912 0.881 15.570 1.00 94.06 86 VAL A N 1
ATOM 695 C CA . VAL A 1 86 ? -1.178 2.144 15.717 1.00 94.06 86 VAL A CA 1
ATOM 696 C C . VAL A 1 86 ? -0.555 2.533 14.377 1.00 94.06 86 VAL A C 1
ATOM 698 O O . VAL A 1 86 ? -0.630 3.696 13.966 1.00 94.06 86 VAL A O 1
ATOM 701 N N . VAL A 1 87 ? 0.040 1.569 13.669 1.00 93.06 87 VAL A N 1
ATOM 702 C CA . VAL A 1 87 ? 0.553 1.759 12.307 1.00 93.06 87 VAL A CA 1
ATOM 703 C C . VAL A 1 87 ? -0.591 2.083 11.349 1.00 93.06 87 VAL A C 1
ATOM 705 O O . VAL A 1 87 ? -0.463 3.047 10.592 1.00 93.06 87 VAL A O 1
ATOM 708 N N . LEU A 1 88 ? -1.719 1.368 11.435 1.00 94.25 88 LEU A N 1
ATOM 709 C CA . LEU A 1 88 ? -2.930 1.671 10.663 1.00 94.25 88 LEU A CA 1
ATOM 710 C C . LEU A 1 88 ? -3.386 3.117 10.878 1.00 94.25 88 LEU A C 1
ATOM 712 O O . LEU A 1 88 ? -3.512 3.879 9.921 1.00 94.25 88 LEU A O 1
ATOM 716 N N . SER A 1 89 ? -3.555 3.531 12.133 1.00 92.69 89 SER A N 1
ATOM 717 C CA . SER A 1 89 ? -4.037 4.873 12.468 1.00 92.69 89 SER A CA 1
ATOM 718 C C . SER A 1 89 ? -3.134 5.972 11.909 1.00 92.69 89 SER A C 1
ATOM 720 O O . SER A 1 89 ? -3.615 6.957 11.344 1.00 92.69 89 SER A O 1
ATOM 722 N N . ARG A 1 90 ? -1.808 5.798 12.004 1.00 92.44 90 ARG A N 1
ATOM 723 C CA . ARG A 1 90 ? -0.838 6.730 11.408 1.00 92.44 90 ARG A CA 1
ATOM 724 C C . ARG A 1 90 ? -0.911 6.733 9.884 1.00 92.44 90 ARG A C 1
ATOM 726 O O . ARG A 1 90 ? -0.828 7.806 9.288 1.00 92.44 90 ARG A O 1
ATOM 733 N N . TYR A 1 91 ? -1.050 5.561 9.267 1.00 91.81 91 TYR A N 1
ATOM 734 C CA . TYR A 1 91 ? -1.139 5.410 7.818 1.00 91.81 91 TYR A CA 1
ATOM 735 C C . TYR A 1 91 ? -2.373 6.133 7.264 1.00 91.81 91 TYR A C 1
ATOM 737 O O . TYR A 1 91 ? -2.239 7.012 6.410 1.00 91.81 91 TYR A O 1
ATOM 745 N N . ILE A 1 92 ? -3.558 5.850 7.812 1.00 92.25 92 ILE A N 1
ATOM 746 C CA . ILE A 1 92 ? -4.817 6.468 7.378 1.00 92.25 92 ILE A CA 1
ATOM 747 C C . ILE A 1 92 ? -4.798 7.975 7.632 1.00 92.25 92 ILE A C 1
ATOM 749 O O . ILE A 1 92 ? -5.075 8.741 6.706 1.00 92.25 92 ILE A O 1
ATOM 753 N N . LYS A 1 93 ? -4.338 8.429 8.805 1.00 90.94 93 LYS A N 1
ATOM 754 C CA . LYS A 1 93 ? -4.217 9.865 9.109 1.00 90.94 93 LYS A CA 1
ATOM 755 C C . LYS A 1 93 ? -3.286 10.592 8.150 1.00 90.94 93 LYS A C 1
ATOM 757 O O . LYS A 1 93 ? -3.627 11.664 7.656 1.00 90.94 93 LYS A O 1
ATOM 762 N N . ARG A 1 94 ? -2.130 10.008 7.834 1.00 89.38 94 ARG A N 1
ATOM 763 C CA . ARG A 1 94 ? -1.171 10.587 6.882 1.00 89.38 94 ARG A CA 1
ATOM 764 C C . ARG A 1 94 ? -1.761 10.732 5.479 1.00 89.38 94 ARG A C 1
ATOM 766 O O . ARG A 1 94 ? -1.373 11.640 4.746 1.00 89.38 94 ARG A O 1
ATOM 773 N N . HIS A 1 95 ? -2.639 9.818 5.079 1.00 85.81 95 HIS A N 1
ATOM 774 C CA . HIS A 1 95 ? -3.095 9.711 3.697 1.00 85.81 95 HIS A CA 1
ATOM 775 C C . HIS A 1 95 ? -4.486 10.290 3.435 1.00 85.81 95 HIS A C 1
ATOM 777 O O . HIS A 1 95 ? -4.740 10.685 2.297 1.00 85.81 95 HIS A O 1
ATOM 783 N N . THR A 1 96 ? -5.335 10.384 4.458 1.00 85.88 96 THR A N 1
ATOM 784 C CA . THR A 1 96 ? -6.716 10.893 4.375 1.00 85.88 96 THR A CA 1
ATOM 785 C C . THR A 1 96 ? -6.951 12.148 5.221 1.00 85.88 96 THR A C 1
ATOM 787 O O . THR A 1 96 ? -7.947 12.837 5.021 1.00 85.88 96 THR A O 1
ATOM 790 N N . GLY A 1 97 ? -6.052 12.457 6.162 1.00 81.06 97 GLY A N 1
ATOM 791 C CA . GLY A 1 97 ? -6.234 13.523 7.151 1.00 81.06 97 GLY A CA 1
ATOM 792 C C . GLY A 1 97 ? -7.112 13.135 8.346 1.00 81.06 97 GLY A C 1
ATOM 793 O O . GLY A 1 97 ? -7.210 13.928 9.278 1.00 81.06 97 GLY A O 1
ATOM 794 N N . ARG A 1 98 ? -7.702 11.932 8.346 1.00 79.81 98 ARG A N 1
ATOM 795 C CA . ARG A 1 98 ? -8.615 11.418 9.380 1.00 79.81 98 ARG A CA 1
ATOM 796 C C . ARG A 1 98 ? -8.091 10.127 9.995 1.00 79.81 98 ARG A C 1
ATOM 798 O O . ARG A 1 98 ? -7.272 9.437 9.390 1.00 79.81 98 ARG A O 1
ATOM 805 N N . THR A 1 99 ? -8.521 9.810 11.205 1.00 78.38 99 THR A N 1
ATOM 806 C CA . THR A 1 99 ? -8.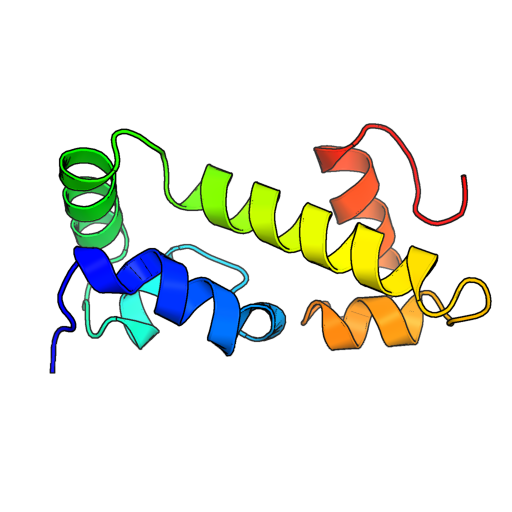209 8.532 11.857 1.00 78.38 99 THR A CA 1
ATOM 807 C C . THR A 1 99 ? -9.239 7.461 11.490 1.00 78.38 99 THR A C 1
ATOM 809 O O . THR A 1 99 ? -10.346 7.813 11.102 1.00 78.38 99 THR A O 1
ATOM 812 N N . PRO A 1 100 ? -8.917 6.160 11.622 1.00 71.06 100 PRO A N 1
ATOM 813 C CA . PRO A 1 100 ? -9.869 5.083 11.335 1.00 71.06 100 PRO A CA 1
ATOM 814 C C . PRO A 1 100 ? -11.174 5.118 12.147 1.00 71.06 100 PRO A C 1
ATOM 816 O O . PRO A 1 100 ? -12.142 4.495 11.739 1.00 71.06 100 PRO A O 1
ATOM 819 N N . ALA A 1 101 ? -11.189 5.803 13.296 1.00 72.69 101 ALA A N 1
ATOM 820 C CA . ALA A 1 101 ? -12.335 5.874 14.205 1.00 72.69 101 ALA A CA 1
ATOM 821 C C . ALA A 1 101 ? -13.266 7.083 13.958 1.00 72.69 101 ALA A C 1
ATOM 823 O O . ALA A 1 101 ? -14.246 7.235 14.685 1.00 72.69 101 ALA A O 1
ATOM 824 N N . GLU A 1 102 ? -12.931 7.959 13.000 1.00 59.22 102 GLU A N 1
ATOM 825 C CA . GLU A 1 102 ? -13.713 9.150 12.607 1.00 59.22 102 GLU A CA 1
ATOM 826 C C . GLU A 1 102 ? -14.556 8.889 11.357 1.00 59.22 102 GLU A C 1
ATOM 828 O O . GLU A 1 102 ? -15.726 9.333 11.346 1.00 59.22 102 GLU A O 1
#

Sequence (102 aa):
MKLPIEEAVDVLEKNLTEILTVAEWAELMGFSCAKYFSREFRNSWNLLPSEIIKHKKIELFKSLIESNPSELNYCIAQEMGLKDEVVLSRYIKRHTGRTPAE